Protein AF-A0A377X9N1-F1 (afdb_monomer)

Nearest PDB structures (foldseek):
  1sbx-assembly1_A  TM=6.102E-01  e=9.948E-02  Homo sapiens
  3k44-assembly4_D  TM=3.297E-01  e=1.537E+00  Drosophila melanogaster
  3ujg-assembly1_A  TM=3.671E-01  e=1.639E+00  Arabidopsis thaliana
  4h05-assembly1_A  TM=3.372E-01  e=1.354E+00  Streptomyces rimosus
  2i40-assembly1_A  TM=3.043E-01  e=9.142E+00  Homo sapiens

Mean predicted aligned error: 11.11 Å

Radius of gyration: 17.82 Å; Cα contacts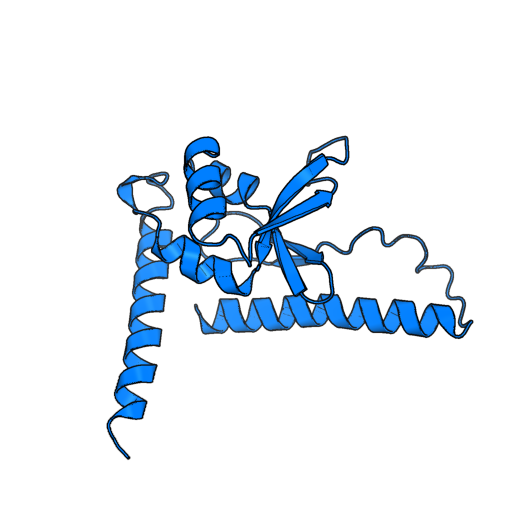 (8 Å, |Δi|>4): 160; chains: 1; bounding box: 36×42×55 Å

Secondary structure (DSSP, 8-state):
-HHHHHHHHHHHHHHHHHHHHHHHHHHTT---TTSTT-SS-PEEE--TTSSSPEEEEEETTEEEEEHHHHHHHTT--HHHHHHHHHHHSTTTEEEEEEPPTT-SS-EEEEEEEHHHHHHHHTTS-GGGS-HHHHHHHHHHHHHHHHHHHHHHHTTS--

pLDDT: mean 72.88, std 17.11, range [36.38, 94.0]

Solvent-accessible surface area (backbone atoms only — not comparable to full-atom values): 9281 Å² total; per-residue (Å²): 101,64,68,50,54,51,48,49,50,50,47,47,44,46,60,48,49,57,51,52,54,54,54,55,48,48,71,74,66,59,85,61,88,83,65,86,78,66,82,74,73,64,48,73,43,85,44,94,64,51,101,52,74,40,59,30,40,67,56,99,91,38,49,25,26,59,44,57,67,54,38,46,73,40,61,32,65,50,71,66,48,50,54,50,42,58,68,78,36,50,93,48,49,46,76,44,77,43,60,55,94,93,52,95,56,70,41,83,38,57,23,35,32,50,89,47,49,63,66,52,55,65,71,57,58,51,88,58,37,41,76,93,45,24,67,42,49,48,53,51,43,51,49,52,50,52,59,52,49,55,62,52,60,68,69,73,73,128

Structure (mmCIF, N/CA/C/O backbone):
data_AF-A0A377X9N1-F1
#
_entry.id   AF-A0A377X9N1-F1
#
loop_
_atom_site.group_PDB
_atom_site.id
_atom_site.type_symbol
_atom_site.label_atom_id
_atom_site.label_alt_id
_atom_site.label_comp_id
_atom_site.label_asym_id
_atom_site.label_entity_id
_atom_site.label_seq_id
_atom_site.pdbx_PDB_ins_code
_atom_site.Cartn_x
_atom_site.Cartn_y
_atom_site.Cartn_z
_atom_site.occupancy
_atom_site.B_iso_or_equiv
_atom_site.auth_seq_id
_atom_site.auth_comp_id
_atom_site.auth_asym_id
_atom_site.auth_atom_id
_atom_site.pdbx_PDB_model_num
ATOM 1 N N . MET A 1 1 ? -10.380 -12.881 3.432 1.00 52.62 1 MET A N 1
ATOM 2 C CA . MET A 1 1 ? -9.635 -12.087 2.420 1.00 52.62 1 MET A CA 1
ATOM 3 C C . MET A 1 1 ? -8.107 -12.203 2.502 1.00 52.62 1 MET A C 1
ATOM 5 O O . MET A 1 1 ? -7.458 -12.063 1.474 1.00 52.62 1 MET A O 1
ATOM 9 N N . MET A 1 2 ? -7.491 -12.534 3.647 1.00 56.03 2 MET A N 1
ATOM 10 C CA . MET A 1 2 ? -6.052 -12.881 3.703 1.00 56.03 2 MET A CA 1
ATOM 11 C C . MET A 1 2 ? -5.679 -14.087 2.836 1.00 56.03 2 MET A C 1
ATOM 13 O O . MET A 1 2 ? -4.636 -14.085 2.187 1.00 56.03 2 MET A O 1
ATOM 17 N N . ALA A 1 3 ? -6.554 -15.094 2.762 1.00 59.53 3 ALA A N 1
ATOM 18 C CA . ALA A 1 3 ? -6.429 -16.185 1.798 1.00 59.53 3 ALA A CA 1
ATOM 19 C C . ALA A 1 3 ? -6.471 -15.668 0.350 1.00 59.53 3 ALA A C 1
ATOM 21 O O . ALA A 1 3 ? -5.708 -16.145 -0.485 1.00 59.53 3 ALA A O 1
ATOM 22 N N . THR A 1 4 ? -7.294 -14.651 0.072 1.00 62.66 4 THR A N 1
ATOM 23 C CA . THR A 1 4 ? -7.358 -13.957 -1.220 1.00 62.66 4 THR A CA 1
ATOM 24 C C . THR A 1 4 ? -6.062 -13.207 -1.500 1.00 62.66 4 THR A C 1
ATOM 26 O O . THR A 1 4 ? -5.440 -13.499 -2.502 1.00 62.66 4 THR A O 1
ATOM 29 N N . LEU A 1 5 ? -5.561 -12.366 -0.590 1.00 64.44 5 LEU A N 1
ATOM 30 C CA . LEU A 1 5 ? -4.267 -11.687 -0.749 1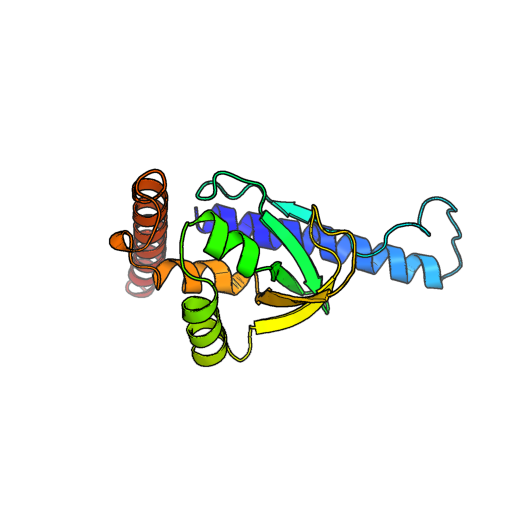.00 64.44 5 LEU A CA 1
ATOM 31 C C . LEU A 1 5 ? -3.095 -12.668 -0.859 1.00 64.44 5 LEU A C 1
ATOM 33 O O . LEU A 1 5 ? -2.151 -12.428 -1.603 1.00 64.44 5 LEU A O 1
ATOM 37 N N . ARG A 1 6 ? -3.125 -13.788 -0.130 1.00 65.81 6 ARG A N 1
ATOM 38 C CA . ARG A 1 6 ? -2.122 -14.855 -0.242 1.00 65.81 6 ARG A CA 1
ATOM 39 C C . ARG A 1 6 ? -2.217 -15.540 -1.601 1.00 65.81 6 ARG A C 1
ATOM 41 O O . ARG A 1 6 ? -1.185 -15.777 -2.223 1.00 65.81 6 ARG A O 1
ATOM 48 N N . ARG A 1 7 ? -3.428 -15.841 -2.070 1.00 67.31 7 ARG A N 1
ATOM 49 C CA . ARG A 1 7 ? -3.690 -16.393 -3.402 1.00 67.31 7 ARG A CA 1
ATOM 50 C C . ARG A 1 7 ? -3.235 -15.425 -4.487 1.00 67.31 7 ARG A C 1
ATOM 52 O O . ARG A 1 7 ? -2.490 -15.840 -5.357 1.00 67.31 7 ARG A O 1
ATOM 59 N N . GLU A 1 8 ? -3.590 -14.157 -4.387 1.00 66.56 8 GLU A N 1
ATOM 60 C CA . GLU A 1 8 ? -3.183 -13.073 -5.275 1.00 66.56 8 GLU A CA 1
ATOM 61 C C . GLU A 1 8 ? -1.668 -12.877 -5.264 1.00 66.56 8 GLU A C 1
ATOM 63 O O . GLU A 1 8 ? -1.058 -12.750 -6.313 1.00 66.56 8 GLU A O 1
ATOM 68 N N . ASN A 1 9 ? -1.015 -12.933 -4.102 1.00 65.44 9 ASN A N 1
ATOM 69 C CA . ASN A 1 9 ? 0.443 -12.891 -4.007 1.00 65.44 9 ASN A CA 1
ATOM 70 C C . ASN A 1 9 ? 1.070 -14.134 -4.657 1.00 65.44 9 ASN A C 1
ATOM 72 O O . ASN A 1 9 ? 2.055 -14.030 -5.383 1.00 65.44 9 ASN A O 1
ATOM 76 N N . ASN A 1 10 ? 0.465 -15.309 -4.481 1.00 68.06 10 ASN A N 1
ATOM 77 C CA . ASN A 1 10 ? 0.880 -16.525 -5.174 1.00 68.06 10 ASN A CA 1
ATOM 78 C C . ASN A 1 10 ? 0.639 -16.443 -6.688 1.00 68.06 10 ASN A C 1
ATOM 80 O O . ASN A 1 10 ? 1.460 -16.949 -7.444 1.00 68.06 10 ASN A O 1
ATOM 84 N N . GLU A 1 11 ? -0.437 -15.812 -7.150 1.00 69.88 11 GLU A N 1
ATOM 85 C CA . GLU A 1 11 ? -0.743 -15.572 -8.566 1.00 69.88 11 GLU A CA 1
ATOM 86 C C . GLU A 1 11 ? 0.201 -14.523 -9.170 1.00 69.88 11 GLU A C 1
ATOM 88 O O . GLU A 1 11 ? 0.753 -14.756 -10.243 1.00 69.88 11 GLU A O 1
ATOM 93 N N . ALA A 1 12 ? 0.509 -13.447 -8.443 1.00 67.56 12 ALA A N 1
ATOM 94 C CA . ALA A 1 12 ? 1.509 -12.441 -8.796 1.00 67.56 12 ALA A CA 1
ATOM 95 C C . ALA A 1 12 ? 2.900 -13.067 -8.936 1.00 67.56 12 ALA A C 1
ATOM 97 O O . ALA A 1 12 ? 3.615 -12.814 -9.905 1.00 67.56 12 ALA A O 1
ATOM 98 N N . ARG A 1 13 ? 3.273 -13.935 -7.986 1.00 66.00 13 ARG A N 1
ATOM 99 C CA . ARG A 1 13 ? 4.504 -14.738 -8.043 1.00 66.00 13 ARG A CA 1
ATOM 100 C C . ARG A 1 13 ? 4.458 -15.743 -9.191 1.00 66.00 13 ARG A C 1
ATOM 102 O O . ARG A 1 13 ? 5.459 -15.890 -9.878 1.00 66.00 13 ARG A O 1
ATOM 109 N N . LYS A 1 14 ? 3.293 -16.362 -9.417 1.00 65.19 14 LYS A N 1
ATOM 110 C CA . LYS A 1 14 ? 2.856 -17.105 -10.616 1.00 65.19 14 LYS A CA 1
ATOM 111 C C . LYS A 1 14 ? 3.355 -16.430 -11.896 1.00 65.19 14 LYS A C 1
ATOM 113 O O . LYS A 1 14 ? 4.304 -16.874 -12.537 1.00 65.19 14 LYS A O 1
ATOM 118 N N . CYS A 1 15 ? 2.723 -15.297 -12.180 1.00 60.50 15 CYS A N 1
ATOM 119 C CA . CYS A 1 15 ? 2.957 -14.429 -13.329 1.00 60.50 15 CYS A CA 1
ATOM 120 C C . CYS A 1 15 ? 4.424 -13.966 -13.428 1.00 60.50 15 CYS A C 1
ATOM 122 O O . CYS A 1 15 ? 5.030 -14.000 -14.500 1.00 60.50 15 CYS A O 1
ATOM 124 N N . SER A 1 16 ? 5.033 -13.612 -12.292 1.00 57.09 16 SER A N 1
ATOM 125 C CA . SER A 1 16 ? 6.452 -13.253 -12.181 1.00 57.09 16 SER A CA 1
ATOM 126 C C . SER A 1 16 ? 7.395 -14.392 -12.589 1.00 57.09 16 SER A C 1
ATOM 128 O O . SER A 1 16 ? 8.370 -14.168 -13.308 1.00 57.09 16 SER A O 1
ATOM 130 N N . ASN A 1 17 ? 7.134 -15.613 -12.123 1.00 58.38 17 ASN A N 1
ATOM 131 C CA . ASN A 1 17 ? 8.023 -16.754 -12.322 1.00 58.38 17 ASN A CA 1
ATOM 132 C C . ASN A 1 17 ? 7.900 -17.337 -13.729 1.00 58.38 17 ASN A C 1
ATOM 134 O O . ASN A 1 17 ? 8.916 -17.716 -14.308 1.00 58.38 17 ASN A O 1
ATOM 138 N N . THR A 1 18 ? 6.696 -17.347 -14.309 1.00 55.56 18 THR A N 1
ATOM 139 C CA . THR A 1 18 ? 6.506 -17.721 -15.719 1.00 55.56 18 THR A CA 1
ATOM 140 C C . THR A 1 18 ? 7.291 -16.799 -16.650 1.00 55.56 18 THR A C 1
ATOM 142 O O . THR A 1 18 ? 7.894 -17.273 -17.604 1.00 55.56 18 THR A O 1
ATOM 145 N N . TYR A 1 19 ? 7.386 -15.504 -16.329 1.00 54.00 19 TYR A N 1
ATOM 146 C CA . TYR A 1 19 ? 8.226 -14.568 -17.079 1.00 54.00 19 TYR A CA 1
ATOM 147 C C . TYR A 1 19 ? 9.724 -14.899 -16.967 1.00 54.00 19 TYR A C 1
ATOM 149 O O . TYR A 1 19 ? 10.424 -14.903 -17.977 1.00 54.00 19 TYR A O 1
ATOM 157 N N . ARG A 1 20 ? 10.225 -15.226 -15.765 1.00 50.97 20 ARG A N 1
ATOM 158 C CA . ARG A 1 20 ? 11.637 -15.604 -15.573 1.00 50.97 20 ARG A CA 1
ATOM 159 C C . ARG A 1 20 ? 12.018 -16.832 -16.408 1.00 50.97 20 ARG A C 1
ATOM 161 O O . ARG A 1 20 ? 13.045 -16.796 -17.079 1.00 50.97 20 ARG A O 1
ATOM 168 N N . ALA A 1 21 ? 11.159 -17.852 -16.419 1.00 52.84 21 ALA A N 1
ATOM 169 C CA . ALA A 1 21 ? 11.349 -19.051 -17.232 1.00 52.84 21 ALA A CA 1
ATOM 170 C C . ALA A 1 21 ? 11.378 -18.725 -18.737 1.00 52.84 21 ALA A C 1
ATOM 172 O O . ALA A 1 21 ? 12.247 -19.207 -19.456 1.00 52.84 21 ALA A O 1
ATOM 173 N N . SER A 1 22 ? 10.498 -17.838 -19.218 1.00 50.31 22 SER A N 1
ATOM 174 C CA . SER A 1 22 ? 10.518 -17.390 -20.619 1.00 50.31 22 SER A CA 1
ATOM 175 C C . SER A 1 22 ? 11.792 -16.617 -20.994 1.00 50.31 22 SER A C 1
ATOM 177 O O . SER A 1 22 ? 12.252 -16.714 -22.128 1.00 50.31 22 SER A O 1
ATOM 179 N N . ILE A 1 23 ? 12.395 -15.858 -20.072 1.00 52.88 23 ILE A N 1
ATOM 180 C CA . ILE A 1 23 ? 13.673 -15.158 -20.311 1.00 52.88 23 ILE A CA 1
ATOM 181 C C . ILE A 1 23 ? 14.865 -16.128 -20.319 1.00 52.88 23 ILE A C 1
ATOM 183 O O . ILE A 1 23 ? 15.779 -15.959 -21.126 1.00 52.88 23 ILE A O 1
ATOM 187 N N . GLU A 1 24 ? 14.860 -17.146 -19.458 1.00 55.97 24 GLU A N 1
ATOM 188 C CA . GLU A 1 24 ? 15.881 -18.204 -19.448 1.00 55.97 24 GLU A CA 1
ATOM 189 C C . GLU A 1 24 ? 15.809 -19.053 -20.731 1.00 55.97 24 GLU A C 1
ATOM 191 O O . GLU A 1 24 ? 16.828 -19.221 -21.397 1.00 55.97 24 GLU A O 1
ATOM 196 N N . ASN A 1 25 ? 14.607 -19.425 -21.184 1.00 50.88 25 ASN A N 1
ATOM 197 C CA . ASN A 1 25 ? 14.398 -20.128 -22.458 1.00 50.88 25 ASN A CA 1
ATOM 198 C C . ASN A 1 25 ? 14.835 -19.302 -23.691 1.00 50.88 25 ASN A C 1
ATOM 200 O O . ASN A 1 25 ? 15.318 -19.860 -24.674 1.00 50.88 25 ASN A O 1
ATOM 204 N N . ASN A 1 26 ? 14.722 -17.967 -23.642 1.00 47.78 26 ASN A N 1
ATOM 205 C CA . ASN A 1 26 ? 15.245 -17.081 -24.694 1.00 47.78 26 ASN A CA 1
ATOM 206 C C . ASN A 1 26 ? 16.788 -17.054 -24.742 1.00 47.78 26 ASN A C 1
ATOM 208 O O . ASN A 1 26 ? 17.363 -16.842 -25.809 1.00 47.78 26 ASN A O 1
ATOM 212 N N . ARG A 1 27 ? 17.479 -17.265 -23.610 1.00 52.41 27 ARG A N 1
ATOM 213 C CA . ARG A 1 27 ? 18.954 -17.354 -23.562 1.00 52.41 27 ARG A CA 1
ATOM 214 C C . ARG A 1 27 ? 19.493 -18.651 -24.164 1.00 52.41 27 ARG A C 1
ATOM 216 O O . ARG A 1 27 ? 20.631 -18.658 -24.621 1.00 52.41 27 ARG A O 1
ATOM 223 N N . GLU A 1 28 ? 18.682 -19.703 -24.208 1.00 56.88 28 GLU A N 1
ATOM 224 C CA . GLU A 1 28 ? 19.018 -20.989 -24.833 1.00 56.88 28 GLU A CA 1
ATOM 225 C C . GLU A 1 28 ? 18.783 -21.007 -26.359 1.00 56.88 28 GLU A C 1
ATOM 227 O O . GLU A 1 28 ? 18.939 -22.039 -27.004 1.00 56.88 28 GLU A O 1
ATOM 232 N N . GLY A 1 29 ? 18.475 -19.854 -26.970 1.00 50.19 29 GLY A N 1
ATOM 233 C CA . GLY A 1 29 ? 18.467 -19.688 -28.428 1.00 50.19 29 GLY A CA 1
ATOM 234 C C . GLY A 1 29 ? 17.177 -20.111 -29.135 1.00 50.19 29 GLY A C 1
ATOM 235 O O . GLY A 1 29 ? 17.171 -20.213 -30.360 1.00 50.19 29 GLY A O 1
ATOM 236 N N . ASN A 1 30 ? 16.077 -20.321 -28.409 1.00 53.44 30 ASN A N 1
ATOM 237 C CA . ASN A 1 30 ? 14.784 -20.643 -29.011 1.00 53.44 30 ASN A CA 1
ATOM 238 C C . ASN A 1 3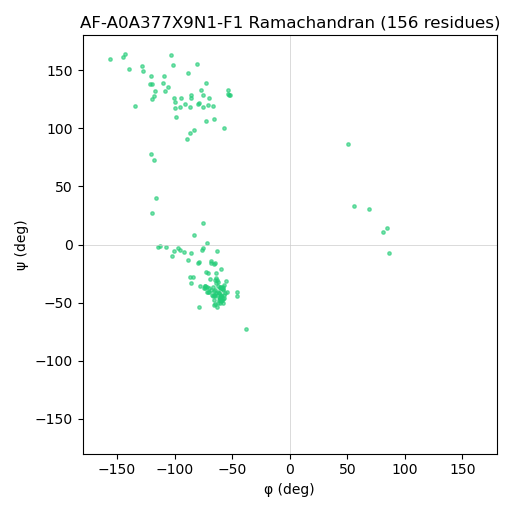0 ? 14.005 -19.348 -29.322 1.00 53.44 30 ASN A C 1
ATOM 240 O O . ASN A 1 30 ? 13.322 -18.793 -28.462 1.00 53.44 30 ASN A O 1
ATOM 244 N N . ILE A 1 31 ? 14.187 -18.806 -30.529 1.00 48.41 31 ILE A N 1
ATOM 245 C CA . ILE A 1 31 ? 13.727 -17.458 -30.901 1.00 48.41 31 ILE A CA 1
ATOM 246 C C . ILE A 1 31 ? 12.272 -17.504 -31.385 1.00 48.41 31 ILE A C 1
ATOM 248 O O . ILE A 1 31 ? 12.015 -17.745 -32.563 1.00 48.41 31 ILE A O 1
ATOM 252 N N . ASP A 1 32 ? 11.318 -17.230 -30.494 1.00 48.78 32 ASP A N 1
ATOM 253 C CA . ASP A 1 32 ? 9.936 -16.938 -30.890 1.00 48.78 32 ASP A CA 1
ATOM 254 C C . ASP A 1 32 ? 9.720 -15.415 -30.904 1.00 48.78 32 ASP A C 1
ATOM 256 O O . ASP A 1 32 ? 9.741 -14.737 -29.868 1.00 48.78 32 ASP A O 1
ATOM 260 N N . MET A 1 33 ? 9.573 -14.865 -32.111 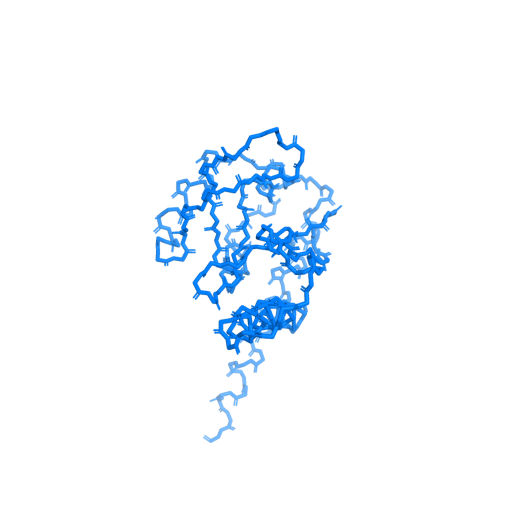1.00 40.38 33 MET A N 1
ATOM 261 C CA . MET A 1 33 ? 9.628 -13.432 -32.442 1.00 40.38 33 MET A CA 1
ATOM 262 C C . MET A 1 33 ? 8.512 -12.588 -31.784 1.00 40.38 33 MET A C 1
ATOM 264 O O . MET A 1 33 ? 8.555 -11.360 -31.836 1.00 40.38 33 MET A O 1
ATOM 268 N N . ALA A 1 34 ? 7.556 -13.219 -31.095 1.00 47.50 34 ALA A N 1
ATOM 269 C CA . ALA A 1 34 ? 6.498 -12.557 -30.330 1.00 47.50 34 ALA A CA 1
ATOM 270 C C . ALA A 1 34 ? 6.936 -12.024 -28.943 1.00 47.50 34 ALA A C 1
ATOM 272 O O . ALA A 1 34 ? 6.228 -11.203 -28.360 1.00 47.50 34 ALA A O 1
ATOM 273 N N . ASN A 1 35 ? 8.088 -12.444 -28.398 1.00 44.62 35 ASN A N 1
ATOM 274 C CA . ASN A 1 35 ? 8.451 -12.181 -26.990 1.00 44.62 35 ASN A CA 1
ATOM 275 C C . ASN A 1 35 ? 9.379 -10.973 -26.738 1.00 44.62 35 ASN A C 1
ATOM 277 O O . ASN A 1 35 ? 9.644 -10.634 -25.584 1.00 44.62 35 ASN A O 1
ATOM 281 N N . LEU A 1 36 ? 9.853 -10.279 -27.777 1.00 38.88 36 LEU A N 1
ATOM 282 C CA . LEU A 1 36 ? 10.768 -9.130 -27.633 1.00 38.88 36 LEU A CA 1
ATOM 283 C C . LEU A 1 36 ? 10.088 -7.830 -27.152 1.00 38.88 36 LEU A C 1
ATOM 285 O O . LEU A 1 36 ? 10.769 -6.836 -26.903 1.00 38.88 36 LEU A O 1
ATOM 289 N N . ALA A 1 37 ? 8.764 -7.831 -26.974 1.00 38.25 37 ALA A N 1
ATOM 290 C CA . ALA A 1 37 ? 7.979 -6.653 -26.603 1.00 38.25 37 ALA A CA 1
ATOM 291 C C . ALA A 1 37 ? 7.292 -6.764 -25.228 1.00 38.25 37 ALA A C 1
ATOM 293 O O . ALA A 1 37 ? 6.161 -6.316 -25.071 1.00 38.25 37 ALA A O 1
ATOM 294 N N . ILE A 1 38 ? 7.954 -7.322 -24.207 1.00 42.72 38 ILE A N 1
ATOM 295 C CA . ILE A 1 38 ? 7.411 -7.322 -22.835 1.00 42.72 38 ILE A CA 1
ATOM 296 C C . ILE A 1 38 ? 8.347 -6.551 -21.900 1.00 42.72 38 ILE A C 1
ATOM 298 O O . ILE A 1 38 ? 9.074 -7.091 -21.071 1.00 42.72 38 ILE A O 1
ATOM 302 N N . ASN A 1 39 ? 8.336 -5.228 -22.057 1.00 42.50 39 ASN A N 1
ATOM 303 C CA . ASN A 1 39 ? 8.865 -4.307 -21.058 1.00 42.50 39 ASN A CA 1
ATOM 304 C C . ASN A 1 39 ? 7.993 -4.410 -19.795 1.00 42.50 39 ASN A C 1
ATOM 306 O O . ASN A 1 39 ? 6.878 -3.910 -19.812 1.00 42.50 39 ASN A O 1
ATOM 310 N N . GLN A 1 40 ? 8.513 -5.020 -18.719 1.00 45.88 40 GLN A N 1
ATOM 311 C CA . GLN A 1 40 ? 7.891 -5.065 -17.382 1.00 45.88 40 GLN A CA 1
ATOM 312 C C . GLN A 1 40 ? 6.419 -5.519 -17.406 1.00 45.88 40 GLN A C 1
ATOM 314 O O . GLN A 1 40 ? 5.509 -4.697 -17.404 1.00 45.88 40 GLN A O 1
ATOM 319 N N . SER A 1 41 ? 6.181 -6.834 -17.372 1.00 49.16 41 SER A N 1
ATOM 320 C CA . SER A 1 41 ? 4.835 -7.387 -17.177 1.00 49.16 41 SER A CA 1
ATOM 321 C C . SER A 1 41 ? 4.237 -6.860 -15.874 1.00 49.16 41 SER A C 1
ATOM 323 O O . SER A 1 41 ? 4.574 -7.326 -14.783 1.00 49.16 41 SER A O 1
ATOM 325 N N . ALA A 1 42 ? 3.371 -5.862 -15.989 1.00 51.38 42 ALA A N 1
ATOM 326 C CA . ALA A 1 42 ? 2.508 -5.451 -14.911 1.00 51.38 42 ALA A CA 1
ATOM 327 C C . ALA A 1 42 ? 1.345 -6.431 -14.829 1.00 51.38 42 ALA A C 1
ATOM 329 O O . ALA A 1 42 ? 0.625 -6.629 -15.806 1.00 51.38 42 ALA A O 1
ATOM 330 N N . CYS A 1 43 ? 1.183 -7.069 -13.678 1.00 48.75 43 CYS A N 1
ATOM 331 C CA . CYS A 1 43 ? 0.002 -7.869 -13.404 1.00 48.75 43 CYS A CA 1
ATOM 332 C C . CYS A 1 43 ? -0.988 -6.981 -12.662 1.00 48.75 43 CYS A C 1
ATOM 334 O O . CYS A 1 43 ? -0.642 -6.368 -11.650 1.00 48.75 43 CYS A O 1
ATOM 336 N N . THR A 1 44 ? -2.207 -6.896 -13.174 1.00 52.22 44 THR A N 1
ATOM 337 C CA . THR A 1 44 ? -3.290 -6.214 -12.487 1.00 52.22 44 THR A CA 1
ATOM 338 C C . THR A 1 44 ? -4.040 -7.214 -11.626 1.00 52.22 44 THR A C 1
ATOM 340 O O . THR A 1 44 ? -4.549 -8.211 -12.133 1.00 52.22 44 THR A O 1
ATOM 343 N N . ILE A 1 45 ? -4.093 -6.968 -10.321 1.00 52.78 45 ILE A N 1
ATOM 344 C CA . ILE A 1 45 ? -4.813 -7.825 -9.380 1.00 52.78 45 ILE A CA 1
ATOM 345 C C . ILE A 1 45 ? -6.060 -7.084 -8.917 1.00 52.78 45 ILE A C 1
ATOM 347 O O . ILE A 1 45 ? -5.997 -5.911 -8.546 1.00 52.78 45 ILE A O 1
ATOM 351 N N . ASN A 1 46 ? -7.204 -7.762 -8.951 1.00 48.91 46 ASN A N 1
ATOM 352 C CA . ASN A 1 46 ? -8.454 -7.192 -8.475 1.00 48.91 46 ASN A CA 1
ATOM 353 C C . ASN A 1 46 ? -8.553 -7.358 -6.960 1.00 48.91 46 ASN A C 1
ATOM 355 O O . ASN A 1 46 ? -8.933 -8.420 -6.481 1.00 48.91 46 ASN A O 1
ATOM 359 N N . VAL A 1 47 ? -8.214 -6.309 -6.216 1.00 54.31 47 VAL A N 1
ATOM 360 C CA . VAL A 1 47 ? -8.200 -6.379 -4.759 1.00 54.31 47 VAL A CA 1
ATOM 361 C C . VAL A 1 47 ? -9.533 -5.865 -4.193 1.00 54.31 47 VAL A C 1
ATOM 363 O O . VAL A 1 47 ? -9.850 -4.684 -4.355 1.00 54.31 47 VAL A O 1
ATOM 366 N N . PRO A 1 48 ? -10.322 -6.693 -3.476 1.00 48.88 48 PRO A N 1
ATOM 367 C CA . PRO A 1 48 ? -11.734 -6.407 -3.208 1.00 48.88 48 PRO A CA 1
ATOM 368 C C . PRO A 1 48 ? -12.019 -5.272 -2.211 1.00 48.88 48 PRO A C 1
ATOM 370 O O . PRO A 1 48 ? -13.186 -4.964 -1.963 1.00 48.88 48 PRO A O 1
ATOM 373 N N . PHE A 1 49 ? -11.006 -4.594 -1.667 1.00 54.09 49 PHE A N 1
ATOM 374 C CA . PHE A 1 49 ? -11.163 -3.389 -0.833 1.00 54.09 49 PHE A CA 1
ATOM 375 C C . PHE A 1 49 ? -10.847 -2.078 -1.573 1.00 54.09 49 PHE A C 1
ATOM 377 O O . PHE A 1 49 ? -11.163 -1.001 -1.069 1.00 54.09 49 PHE A O 1
ATOM 384 N N . TYR A 1 50 ? -10.287 -2.150 -2.784 1.00 58.25 50 TYR A N 1
ATOM 385 C CA . TYR A 1 50 ? -9.988 -0.994 -3.626 1.00 58.25 50 TYR A CA 1
ATOM 386 C C . TYR A 1 50 ? -11.009 -0.941 -4.775 1.00 58.25 50 TYR A C 1
ATOM 388 O O . TYR A 1 50 ? -11.399 -1.964 -5.328 1.00 58.25 50 TYR A O 1
ATOM 396 N N . GLY A 1 51 ? -11.556 0.234 -5.090 1.00 47.19 51 GLY A N 1
ATOM 397 C CA . GLY A 1 51 ? -12.505 0.420 -6.206 1.00 47.19 51 GLY A CA 1
ATOM 398 C C . GLY A 1 51 ? -11.837 0.402 -7.583 1.00 47.19 51 GLY A C 1
ATOM 399 O O . GLY A 1 51 ? -12.399 0.925 -8.538 1.00 47.19 51 GLY A O 1
ATOM 400 N N . SER A 1 52 ? -10.623 -0.134 -7.662 1.00 53.50 52 SER A N 1
ATOM 401 C CA . SER A 1 52 ? -9.774 -0.086 -8.838 1.00 53.50 52 SER A CA 1
ATOM 402 C C . SER A 1 52 ? -8.779 -1.240 -8.807 1.00 53.50 52 SER A C 1
ATOM 404 O O . SER A 1 52 ? -8.488 -1.842 -7.778 1.00 53.50 52 SER A O 1
ATOM 406 N N . GLU A 1 53 ? -8.278 -1.531 -9.986 1.00 63.41 53 GLU A N 1
ATOM 407 C CA . GLU A 1 53 ? -7.189 -2.437 -10.291 1.00 63.41 53 GLU A CA 1
ATOM 408 C C . GLU A 1 53 ? -5.902 -2.127 -9.490 1.00 63.41 53 GLU A C 1
ATOM 410 O O . GLU A 1 53 ? -5.440 -0.982 -9.457 1.00 63.41 53 GLU A O 1
ATOM 415 N N . LEU A 1 54 ? -5.307 -3.135 -8.834 1.00 71.56 54 LEU A N 1
ATOM 416 C CA . LEU A 1 54 ? -3.995 -3.016 -8.187 1.00 71.56 54 LEU A CA 1
ATOM 417 C C . LEU A 1 54 ? -2.897 -3.316 -9.207 1.00 71.56 54 LEU A C 1
ATOM 419 O O . LEU A 1 54 ? -2.801 -4.430 -9.715 1.00 71.56 54 LEU A O 1
ATOM 423 N N . TYR A 1 55 ? -2.036 -2.338 -9.464 1.00 76.81 55 TYR A N 1
ATOM 424 C CA . TYR A 1 55 ? -0.884 -2.509 -10.343 1.00 76.81 55 TYR A CA 1
ATOM 425 C C . TYR A 1 55 ? 0.258 -3.220 -9.610 1.00 76.81 55 TYR A C 1
ATOM 427 O O . TYR A 1 55 ? 0.760 -2.711 -8.611 1.00 76.81 55 TYR A O 1
ATOM 435 N N . VAL A 1 56 ? 0.707 -4.371 -10.103 1.00 80.62 56 VAL A N 1
ATOM 436 C CA . VAL A 1 56 ? 1.819 -5.119 -9.505 1.00 80.62 56 VAL A CA 1
ATOM 437 C C . VAL A 1 56 ? 2.965 -5.231 -10.494 1.00 80.62 56 VAL A C 1
ATOM 439 O O . VAL A 1 56 ? 2.790 -5.688 -11.621 1.00 80.62 56 VAL A O 1
ATOM 442 N N . VAL A 1 57 ? 4.159 -4.852 -10.048 1.00 80.12 57 VAL A N 1
ATOM 443 C CA . VAL A 1 57 ? 5.410 -5.030 -10.783 1.00 80.12 57 VAL A CA 1
ATOM 444 C C . VAL A 1 57 ? 6.266 -6.095 -10.123 1.00 80.12 57 VAL A C 1
ATOM 446 O O . VAL A 1 57 ? 6.327 -6.204 -8.900 1.00 80.12 57 VAL A O 1
ATOM 449 N N . ASN A 1 58 ? 6.980 -6.862 -10.933 1.00 80.00 58 ASN A N 1
ATOM 450 C CA . ASN A 1 58 ? 8.021 -7.743 -10.434 1.00 80.00 58 ASN A CA 1
ATOM 451 C C . ASN A 1 58 ? 9.349 -6.988 -10.302 1.00 80.00 58 ASN A C 1
ATOM 453 O O . ASN A 1 58 ? 9.817 -6.370 -11.262 1.00 80.00 58 ASN A O 1
ATOM 457 N N . HIS A 1 59 ? 9.981 -7.078 -9.135 1.00 79.12 59 HIS A N 1
ATOM 458 C CA . HIS A 1 59 ? 11.333 -6.588 -8.910 1.00 79.12 59 HIS A CA 1
ATOM 459 C C . HIS A 1 59 ? 12.138 -7.647 -8.155 1.00 79.12 59 HIS A C 1
ATOM 461 O O . HIS A 1 59 ? 11.788 -8.036 -7.046 1.00 79.12 59 HIS A O 1
ATOM 467 N N . ASN A 1 60 ? 13.218 -8.131 -8.775 1.00 80.44 60 ASN A N 1
ATOM 468 C CA . ASN A 1 60 ? 14.102 -9.168 -8.228 1.00 80.44 60 ASN A CA 1
ATOM 469 C C . ASN A 1 60 ? 13.397 -10.483 -7.832 1.00 80.44 60 ASN A C 1
ATOM 471 O O . ASN A 1 60 ? 13.821 -11.158 -6.898 1.00 80.44 60 ASN A O 1
ATOM 475 N N . GLY A 1 61 ? 12.343 -10.878 -8.556 1.00 76.62 61 GLY A N 1
ATOM 476 C CA . GLY A 1 61 ? 11.592 -12.110 -8.278 1.00 76.62 61 GLY A CA 1
ATOM 477 C C . GLY A 1 61 ? 10.570 -11.971 -7.148 1.00 76.62 61 GLY A C 1
ATOM 478 O O . GLY A 1 61 ? 10.016 -12.971 -6.690 1.00 76.62 61 GLY A O 1
ATOM 479 N N . GLU A 1 62 ? 10.314 -10.745 -6.696 1.00 80.94 62 GLU A N 1
ATOM 480 C CA . GLU A 1 62 ? 9.316 -10.432 -5.687 1.00 80.94 62 GLU A CA 1
ATOM 481 C C . GLU A 1 62 ? 8.283 -9.430 -6.244 1.00 80.94 62 GLU A C 1
ATOM 483 O O . GLU A 1 62 ? 8.655 -8.482 -6.940 1.00 80.94 62 GLU A O 1
ATOM 488 N N . PRO A 1 63 ? 6.978 -9.619 -5.967 1.00 83.31 63 PRO A N 1
ATOM 489 C CA . PRO A 1 63 ? 5.942 -8.681 -6.383 1.00 83.31 63 PRO A CA 1
ATOM 490 C C . PRO A 1 63 ? 5.911 -7.427 -5.500 1.00 83.31 63 PRO A C 1
ATOM 492 O O . PRO A 1 63 ? 5.852 -7.503 -4.268 1.00 83.31 63 PRO A O 1
ATOM 495 N N . TYR A 1 64 ? 5.852 -6.267 -6.145 1.00 87.31 64 TYR A N 1
ATOM 496 C CA . TYR A 1 64 ? 5.745 -4.949 -5.531 1.00 87.31 64 TYR A CA 1
ATOM 497 C C . TYR A 1 64 ? 4.575 -4.167 -6.119 1.00 87.31 64 TYR A C 1
ATOM 499 O O . TYR A 1 64 ? 4.255 -4.301 -7.295 1.00 87.31 64 TYR A O 1
ATOM 507 N N . THR A 1 65 ? 3.967 -3.304 -5.313 1.00 88.31 65 THR A N 1
ATOM 508 C CA . THR A 1 65 ? 2.875 -2.422 -5.742 1.00 88.31 65 THR A CA 1
ATOM 509 C C . THR A 1 65 ? 3.266 -0.955 -5.550 1.00 88.31 65 THR A C 1
ATOM 511 O O . THR A 1 65 ? 3.860 -0.626 -4.516 1.00 88.31 65 THR A O 1
ATOM 514 N N . PRO A 1 66 ? 2.964 -0.048 -6.499 1.00 90.25 66 PRO A N 1
ATOM 515 C CA . PRO A 1 66 ? 3.219 1.373 -6.337 1.00 90.25 66 PRO A CA 1
ATOM 516 C C . PRO A 1 66 ? 2.262 1.941 -5.287 1.00 90.25 66 PRO A C 1
ATOM 518 O O . PRO A 1 66 ? 1.045 1.785 -5.376 1.00 90.25 66 PRO A O 1
ATOM 521 N N . MET A 1 67 ? 2.809 2.610 -4.275 1.00 91.50 67 MET A N 1
ATOM 522 C CA . MET A 1 67 ? 2.013 3.032 -3.117 1.00 91.50 67 MET A CA 1
ATOM 523 C C . MET A 1 67 ? 1.271 4.345 -3.338 1.00 91.50 67 MET A C 1
ATOM 525 O O . MET A 1 67 ? 0.218 4.555 -2.743 1.00 91.50 67 MET A O 1
ATOM 529 N N . LYS A 1 68 ? 1.797 5.232 -4.190 1.00 90.50 68 LYS A N 1
ATOM 530 C CA . LYS A 1 68 ? 1.202 6.555 -4.408 1.00 90.50 68 LYS A CA 1
ATOM 531 C C . LYS A 1 68 ? -0.235 6.479 -4.954 1.00 90.50 68 LYS A C 1
ATOM 533 O O . LYS A 1 68 ? -1.103 7.063 -4.309 1.00 90.50 68 LYS A O 1
ATOM 538 N N . PRO A 1 69 ? -0.527 5.715 -6.028 1.00 85.81 69 PRO A N 1
ATOM 539 C CA . PRO A 1 69 ? -1.897 5.579 -6.527 1.00 85.81 69 PRO A CA 1
ATOM 540 C C . PRO A 1 69 ? -2.867 5.013 -5.485 1.00 85.81 69 PRO A C 1
ATOM 542 O O . PRO A 1 69 ? -3.998 5.470 -5.401 1.00 85.81 69 PRO A O 1
ATOM 545 N N . ILE A 1 70 ? -2.418 4.066 -4.652 1.00 87.62 70 ILE A N 1
ATOM 546 C CA . ILE A 1 70 ? -3.242 3.463 -3.592 1.00 87.62 70 ILE A CA 1
ATOM 547 C C . ILE A 1 70 ? -3.602 4.513 -2.540 1.00 87.62 70 ILE A C 1
ATOM 549 O O . ILE A 1 70 ? -4.770 4.698 -2.212 1.00 87.62 70 ILE A O 1
ATOM 553 N N . VAL A 1 71 ? -2.598 5.227 -2.027 1.00 90.38 71 VAL A N 1
ATOM 554 C CA . VAL A 1 71 ? -2.776 6.253 -0.992 1.00 90.38 71 VAL A CA 1
ATOM 555 C C . VAL A 1 71 ? -3.699 7.372 -1.482 1.00 90.38 71 VAL A C 1
ATOM 557 O O . VAL A 1 71 ? -4.636 7.750 -0.778 1.00 90.38 71 VAL A O 1
ATOM 560 N N . GLU A 1 72 ? -3.467 7.870 -2.696 1.00 88.62 72 GLU A N 1
ATOM 561 C CA . GLU A 1 72 ? -4.281 8.933 -3.295 1.00 88.62 72 GLU A CA 1
ATOM 562 C C . GLU A 1 72 ? -5.697 8.443 -3.630 1.00 88.62 72 GLU A C 1
ATOM 564 O O . GLU A 1 72 ? -6.667 9.145 -3.348 1.00 88.62 72 GLU A O 1
ATOM 569 N N . GLY A 1 73 ? -5.850 7.212 -4.128 1.00 84.19 73 GLY A N 1
ATOM 570 C CA . GLY A 1 73 ? -7.156 6.600 -4.385 1.00 84.19 73 GLY A CA 1
ATOM 571 C C . GLY A 1 73 ? -7.992 6.412 -3.115 1.00 84.19 73 GLY A C 1
ATOM 572 O O . GLY A 1 73 ? -9.219 6.548 -3.148 1.00 84.19 73 GLY A O 1
ATOM 573 N N . MET A 1 74 ? -7.333 6.197 -1.970 1.00 86.56 74 MET A N 1
ATOM 574 C CA . MET A 1 74 ? -7.971 6.170 -0.649 1.00 86.56 74 MET A CA 1
ATOM 575 C C . MET A 1 74 ? -8.325 7.567 -0.099 1.00 86.56 74 MET A C 1
ATOM 577 O O . MET A 1 74 ? -8.960 7.678 0.954 1.00 86.56 74 MET A O 1
ATOM 581 N N . GLY A 1 75 ? -7.937 8.630 -0.813 1.00 88.81 75 GLY A N 1
ATOM 582 C CA . GLY A 1 75 ? -8.097 10.038 -0.439 1.00 88.81 75 GLY A CA 1
ATOM 583 C C . GLY A 1 75 ? -7.224 10.467 0.732 1.00 88.81 75 GLY A C 1
ATOM 584 O O . GLY A 1 75 ? -7.609 11.334 1.514 1.00 88.81 75 GLY A O 1
ATOM 585 N N . MET A 1 76 ? -6.058 9.843 0.873 1.00 91.44 76 MET A N 1
ATOM 586 C CA . MET A 1 76 ? -5.081 10.168 1.901 1.00 91.44 76 MET A CA 1
ATOM 587 C C . MET A 1 76 ? -3.944 11.024 1.332 1.00 91.44 76 MET A C 1
ATOM 589 O O . MET A 1 76 ? -3.604 10.935 0.155 1.00 91.44 76 MET A O 1
ATOM 593 N N . ASP A 1 77 ? -3.297 11.815 2.191 1.00 93.44 77 ASP A N 1
ATOM 594 C CA . ASP A 1 77 ? -2.113 12.585 1.797 1.00 93.44 77 ASP A CA 1
ATOM 595 C C . ASP A 1 77 ? -0.891 11.677 1.563 1.00 93.44 77 ASP A C 1
ATOM 597 O O . ASP A 1 77 ? -0.402 10.998 2.479 1.00 93.44 77 ASP A O 1
ATOM 601 N N . TRP A 1 78 ? -0.360 11.716 0.336 1.00 93.31 78 TRP A N 1
ATOM 602 C CA . TRP A 1 78 ? 0.820 10.952 -0.065 1.00 93.31 78 TRP A CA 1
ATOM 603 C C . TRP A 1 78 ? 2.057 11.300 0.761 1.00 93.31 78 TRP A C 1
ATOM 605 O O . TRP A 1 78 ? 2.767 10.390 1.190 1.00 93.31 78 TRP A O 1
ATOM 615 N N . LYS A 1 79 ? 2.325 12.585 1.027 1.00 94.00 79 LYS A N 1
ATOM 616 C CA . LYS A 1 79 ? 3.558 13.007 1.719 1.00 94.00 79 LYS A CA 1
ATOM 617 C C . LYS A 1 79 ? 3.647 12.396 3.118 1.00 94.00 79 LYS A C 1
ATOM 619 O O . LYS A 1 79 ? 4.680 11.838 3.493 1.00 94.00 79 LYS A O 1
ATOM 624 N N . SER A 1 80 ? 2.544 12.431 3.858 1.00 93.19 80 SER A N 1
ATOM 625 C CA . SER A 1 80 ? 2.433 11.850 5.196 1.00 93.19 80 SER A CA 1
ATOM 626 C C . SER A 1 80 ? 2.608 10.331 5.187 1.00 93.19 80 SER A C 1
ATOM 628 O O . SER A 1 80 ? 3.278 9.775 6.061 1.00 93.19 80 SER A O 1
ATOM 630 N N . GLN A 1 81 ? 2.023 9.637 4.206 1.00 93.62 81 GLN A N 1
ATOM 631 C CA . GLN A 1 81 ? 2.155 8.180 4.098 1.00 93.62 81 GLN A CA 1
ATOM 632 C C . GLN A 1 81 ? 3.537 7.749 3.623 1.00 93.62 81 GLN A C 1
ATOM 634 O O . GLN A 1 81 ? 4.067 6.757 4.118 1.00 93.62 81 GLN A O 1
ATOM 639 N N . PHE A 1 82 ? 4.161 8.516 2.735 1.00 93.12 82 PHE A N 1
ATOM 640 C CA . PHE A 1 82 ? 5.518 8.268 2.271 1.00 93.12 82 PHE A CA 1
ATOM 641 C C . PHE A 1 82 ? 6.523 8.234 3.432 1.00 93.12 82 PHE A C 1
ATOM 643 O O . PHE A 1 82 ? 7.313 7.292 3.536 1.00 93.12 82 PHE A O 1
ATOM 650 N N . ILE A 1 83 ? 6.442 9.202 4.353 1.00 93.94 83 ILE A N 1
ATOM 651 C CA . ILE A 1 83 ? 7.287 9.241 5.557 1.00 93.94 83 ILE A CA 1
ATOM 652 C C . ILE A 1 83 ? 7.068 7.981 6.408 1.00 93.94 83 ILE A C 1
ATOM 654 O O . ILE A 1 83 ? 8.031 7.307 6.779 1.00 93.94 83 ILE A O 1
ATOM 658 N N . LYS A 1 84 ? 5.806 7.607 6.658 1.00 92.25 84 LYS A N 1
ATOM 659 C CA . LYS A 1 84 ? 5.456 6.407 7.439 1.00 92.25 84 LYS A CA 1
ATOM 660 C C . LYS A 1 84 ? 5.954 5.119 6.788 1.00 92.25 84 LYS A C 1
ATOM 662 O O . LYS A 1 84 ? 6.457 4.243 7.488 1.00 92.25 84 LYS A O 1
ATOM 667 N N . LEU A 1 85 ? 5.846 5.010 5.464 1.00 93.25 85 LEU A N 1
ATOM 668 C CA . LEU A 1 85 ? 6.334 3.868 4.693 1.00 93.25 85 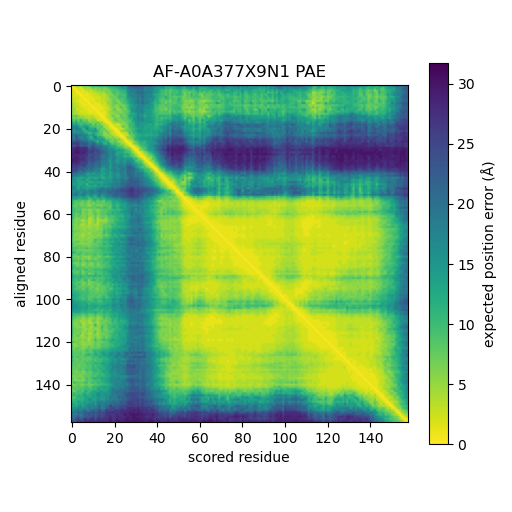LEU A CA 1
ATOM 669 C C . LEU A 1 85 ? 7.851 3.724 4.820 1.00 93.25 85 LEU A C 1
ATOM 671 O O . LEU A 1 85 ? 8.332 2.652 5.187 1.00 93.25 85 LEU A O 1
ATOM 675 N N 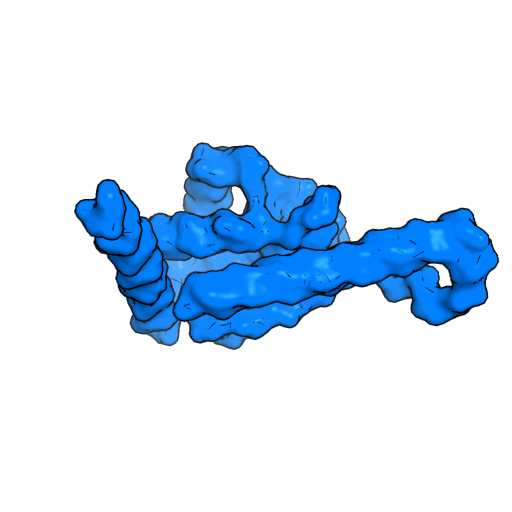. LYS A 1 86 ? 8.608 4.805 4.595 1.00 90.94 86 LYS A N 1
ATOM 676 C CA . LYS A 1 86 ? 10.076 4.795 4.723 1.00 90.94 86 LYS A CA 1
ATOM 677 C C . LYS A 1 86 ? 10.542 4.515 6.158 1.00 90.94 86 LYS A C 1
ATOM 679 O O . LYS A 1 86 ? 11.608 3.932 6.328 1.00 90.94 86 LYS A O 1
ATOM 684 N N . GLN A 1 87 ? 9.760 4.887 7.174 1.00 91.88 87 GLN A N 1
ATOM 685 C CA . GLN A 1 87 ? 10.072 4.614 8.582 1.00 91.88 87 GLN A CA 1
ATOM 686 C C . GLN A 1 87 ? 9.742 3.173 9.000 1.00 91.88 87 GLN A C 1
ATOM 688 O O . GLN A 1 87 ? 10.608 2.475 9.518 1.00 91.88 87 GLN A O 1
ATOM 693 N N . ARG A 1 88 ? 8.504 2.711 8.777 1.00 90.38 88 ARG A N 1
ATOM 694 C CA . ARG A 1 88 ? 8.013 1.414 9.286 1.00 90.38 88 ARG A CA 1
ATOM 695 C C . ARG A 1 88 ? 8.323 0.225 8.387 1.00 90.38 88 ARG A C 1
ATOM 697 O O . ARG A 1 88 ? 8.452 -0.891 8.877 1.00 90.38 88 ARG A O 1
ATOM 704 N N . PHE A 1 89 ? 8.454 0.454 7.085 1.00 90.94 89 PHE A N 1
ATOM 705 C CA . PHE A 1 89 ? 8.634 -0.597 6.083 1.00 90.94 89 PHE A CA 1
ATOM 706 C C . PHE A 1 89 ? 9.949 -0.436 5.315 1.00 90.94 89 PHE A C 1
ATOM 708 O O . PHE A 1 89 ? 10.053 -0.892 4.181 1.00 90.94 89 PHE A O 1
ATOM 715 N N . LYS A 1 90 ? 10.969 0.186 5.927 1.00 87.06 90 LYS A N 1
ATOM 716 C CA . LYS A 1 90 ? 12.248 0.550 5.288 1.00 87.06 90 LYS A CA 1
ATOM 717 C C . LYS A 1 90 ? 12.868 -0.563 4.431 1.00 87.06 90 LYS A C 1
ATOM 719 O O . LYS A 1 90 ? 13.372 -0.279 3.355 1.00 87.06 90 LYS A O 1
ATOM 724 N N . THR A 1 91 ? 12.826 -1.814 4.892 1.00 87.44 91 THR A N 1
ATOM 725 C CA . THR A 1 91 ? 13.414 -2.979 4.197 1.00 87.44 91 THR A CA 1
ATOM 726 C C . THR A 1 91 ? 12.551 -3.531 3.062 1.00 87.44 91 THR A C 1
ATOM 728 O O . THR A 1 91 ? 13.026 -4.315 2.251 1.00 87.44 91 THR A O 1
ATOM 731 N N . CYS A 1 92 ? 11.274 -3.153 3.015 1.00 87.69 92 CYS A N 1
ATOM 732 C CA . CYS A 1 92 ? 10.278 -3.653 2.067 1.00 8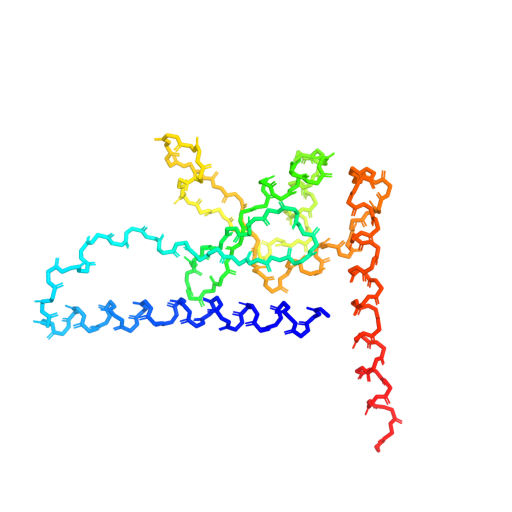7.69 92 CYS A CA 1
ATOM 733 C C . CYS A 1 92 ? 9.811 -2.573 1.079 1.00 87.69 92 CYS A C 1
ATOM 735 O O . CYS A 1 92 ? 8.969 -2.856 0.227 1.00 87.69 92 CYS A O 1
ATOM 737 N N . VAL A 1 93 ? 10.326 -1.348 1.214 1.00 90.62 93 VAL A N 1
ATOM 738 C CA . VAL A 1 93 ? 10.068 -0.220 0.321 1.00 90.62 93 VAL A CA 1
ATOM 739 C C . VAL A 1 93 ? 11.242 -0.064 -0.633 1.00 90.62 93 VAL A C 1
ATOM 741 O O . VAL A 1 93 ? 12.383 0.081 -0.199 1.00 90.62 93 VAL A O 1
ATOM 744 N N . VAL A 1 94 ? 10.949 -0.041 -1.927 1.00 90.69 94 VAL A N 1
ATOM 745 C CA . VAL A 1 94 ? 11.941 0.111 -2.995 1.00 90.69 94 VAL A CA 1
ATOM 746 C C . VAL A 1 94 ? 11.535 1.229 -3.945 1.00 90.69 94 VAL A C 1
ATOM 748 O O . VAL A 1 94 ? 10.357 1.560 -4.082 1.00 90.69 94 VAL A O 1
ATOM 751 N N . GLU A 1 95 ? 12.531 1.820 -4.590 1.00 91.56 95 GLU A N 1
ATOM 752 C CA . GLU A 1 95 ? 12.345 2.771 -5.680 1.00 91.56 95 GLU A CA 1
ATOM 753 C C . GLU A 1 95 ? 12.557 2.039 -6.995 1.00 91.56 95 GLU A C 1
ATOM 755 O O . GLU A 1 95 ? 13.634 1.501 -7.244 1.00 91.56 95 GLU A O 1
ATOM 760 N N . ILE A 1 96 ? 11.514 1.980 -7.818 1.00 85.81 96 ILE A N 1
ATOM 761 C CA . ILE A 1 96 ? 11.562 1.313 -9.116 1.00 85.81 96 ILE A CA 1
ATOM 762 C C . ILE A 1 96 ? 11.258 2.352 -10.186 1.00 85.81 96 ILE A C 1
ATOM 764 O O . ILE A 1 96 ? 10.216 3.010 -10.152 1.00 85.81 96 ILE A O 1
ATOM 768 N N . THR A 1 97 ? 12.160 2.480 -11.157 1.00 86.69 97 THR A N 1
ATOM 769 C CA . THR A 1 97 ? 11.925 3.299 -12.346 1.00 86.69 97 THR A CA 1
ATOM 770 C C . THR A 1 97 ? 10.927 2.593 -13.257 1.00 86.69 97 THR A C 1
ATOM 772 O O . THR A 1 97 ? 11.266 1.605 -13.912 1.00 86.69 97 THR A O 1
ATOM 775 N N . MET A 1 98 ? 9.697 3.100 -13.299 1.00 80.94 98 MET A N 1
ATOM 776 C CA . MET A 1 98 ? 8.603 2.558 -14.109 1.00 80.94 98 MET A CA 1
ATOM 777 C C . MET A 1 98 ? 7.725 3.678 -14.672 1.00 80.94 98 MET A C 1
ATOM 779 O O . MET A 1 98 ? 7.783 4.819 -14.212 1.00 80.94 98 MET A O 1
ATOM 783 N N . GLN A 1 99 ? 6.909 3.348 -15.668 1.00 82.19 99 GLN A N 1
ATOM 784 C CA . GLN A 1 99 ? 5.824 4.201 -16.151 1.00 82.19 99 GLN A CA 1
ATOM 785 C C . GLN A 1 99 ? 4.524 3.685 -15.536 1.00 82.19 99 GLN A C 1
ATOM 787 O O . GLN A 1 99 ? 4.217 2.503 -15.680 1.00 82.19 99 GLN A O 1
ATOM 792 N N . LEU A 1 100 ? 3.798 4.537 -14.811 1.00 80.19 100 LEU A N 1
ATOM 793 C CA . LEU A 1 100 ? 2.486 4.163 -14.286 1.00 80.19 100 LEU A CA 1
ATOM 794 C C . LEU A 1 100 ? 1.419 4.303 -15.382 1.00 80.19 100 LEU A C 1
ATOM 796 O O . LEU A 1 100 ? 1.591 5.112 -16.299 1.00 80.19 100 LEU A O 1
ATOM 800 N N . PRO A 1 101 ? 0.300 3.566 -15.287 1.00 72.31 101 PRO A N 1
ATOM 801 C CA . PRO A 1 101 ? -0.853 3.802 -16.149 1.00 72.31 101 PRO A CA 1
ATOM 802 C C . PRO A 1 101 ? -1.273 5.279 -16.109 1.00 72.31 101 PRO A C 1
ATOM 804 O O . PRO A 1 101 ? -1.428 5.853 -15.033 1.00 72.31 101 PRO A O 1
ATOM 807 N N . GLY A 1 102 ? -1.425 5.899 -17.280 1.00 74.94 102 GLY A N 1
ATOM 808 C CA . GLY A 1 102 ? -1.766 7.322 -17.411 1.00 74.94 102 GLY A CA 1
ATOM 809 C C . GLY A 1 102 ? -0.578 8.293 -17.388 1.00 74.94 102 GLY A C 1
ATOM 810 O O . GLY A 1 102 ? -0.765 9.472 -17.677 1.00 74.94 102 GLY A O 1
ATOM 811 N N . ASP A 1 103 ? 0.645 7.829 -17.115 1.00 77.38 103 ASP A N 1
ATOM 812 C CA . ASP A 1 103 ? 1.849 8.651 -17.252 1.00 77.38 103 ASP A CA 1
ATOM 813 C C . ASP A 1 103 ? 2.438 8.572 -18.668 1.00 77.38 103 ASP A C 1
ATOM 815 O O . ASP A 1 103 ? 2.434 7.519 -19.302 1.00 77.38 103 ASP A O 1
ATOM 819 N N . SER A 1 104 ? 3.043 9.664 -19.145 1.00 81.56 104 SER A N 1
ATOM 820 C CA . SER A 1 104 ? 3.776 9.714 -20.424 1.00 81.56 104 SER A CA 1
ATOM 821 C C . SER A 1 104 ? 5.257 9.331 -20.314 1.00 81.56 104 SER A C 1
ATOM 823 O O . SER A 1 104 ? 5.912 9.110 -21.329 1.00 81.56 104 SER A O 1
ATOM 825 N N . GLN A 1 105 ? 5.799 9.262 -19.094 1.00 83.88 105 GLN A N 1
ATOM 826 C CA . GLN A 1 105 ? 7.228 9.062 -18.851 1.00 83.88 105 GLN A CA 1
ATOM 827 C C . GLN A 1 105 ? 7.495 8.103 -17.694 1.00 83.88 105 GLN A C 1
ATOM 829 O O . GLN A 1 105 ? 6.739 8.043 -16.720 1.00 83.88 105 GLN A O 1
ATOM 834 N N . ARG A 1 106 ? 8.638 7.414 -17.766 1.00 85.81 106 ARG A N 1
ATOM 835 C CA . ARG A 1 106 ? 9.167 6.624 -16.653 1.00 85.81 106 ARG A CA 1
ATOM 836 C C . ARG A 1 106 ? 9.703 7.546 -15.560 1.00 85.81 106 ARG A C 1
ATOM 838 O O . ARG A 1 106 ? 10.359 8.544 -15.846 1.00 85.81 106 ARG A O 1
ATOM 845 N N . ARG A 1 107 ? 9.441 7.203 -14.304 1.00 86.62 107 ARG A N 1
ATOM 846 C CA . ARG A 1 107 ? 9.905 7.944 -13.123 1.00 86.62 107 ARG A CA 1
ATOM 847 C C . ARG A 1 107 ? 10.230 6.980 -11.987 1.00 86.62 107 ARG A C 1
ATOM 849 O O . ARG A 1 107 ? 9.767 5.842 -12.003 1.00 86.62 107 ARG A O 1
ATOM 856 N N . SER A 1 108 ? 11.009 7.434 -11.005 1.00 90.25 108 SER A N 1
ATOM 857 C CA . SER A 1 108 ? 11.199 6.679 -9.761 1.00 90.25 108 SER A CA 1
ATOM 858 C C . SER A 1 108 ? 9.874 6.630 -8.999 1.00 90.25 108 SER A C 1
ATOM 860 O O . SER A 1 108 ? 9.309 7.674 -8.657 1.00 90.25 108 SER A O 1
ATOM 862 N N . VAL A 1 109 ? 9.355 5.423 -8.775 1.00 90.94 109 VAL A N 1
ATOM 863 C CA . VAL A 1 109 ? 8.105 5.181 -8.051 1.00 90.94 109 VAL A CA 1
ATOM 864 C C . VAL A 1 109 ? 8.389 4.378 -6.792 1.00 90.94 109 VAL A C 1
ATOM 866 O O . VAL A 1 109 ? 9.060 3.345 -6.816 1.00 90.94 109 VAL A O 1
ATOM 869 N N . ILE A 1 110 ? 7.822 4.847 -5.682 1.00 93.81 110 ILE A N 1
ATOM 870 C CA . ILE A 1 110 ? 7.883 4.164 -4.395 1.00 93.81 110 ILE A CA 1
ATOM 871 C C . ILE A 1 110 ? 6.931 2.984 -4.394 1.00 93.81 110 ILE A C 1
ATOM 873 O O . ILE A 1 110 ? 5.711 3.153 -4.493 1.00 93.81 110 ILE A O 1
ATOM 877 N N . CYS A 1 111 ? 7.506 1.802 -4.223 1.00 92.19 111 CYS A N 1
ATOM 878 C CA . CYS A 1 111 ? 6.774 0.555 -4.214 1.00 92.19 111 CYS A CA 1
ATOM 879 C C . CYS A 1 111 ? 6.965 -0.181 -2.892 1.00 92.19 111 CYS A C 1
ATOM 881 O O . CYS A 1 111 ? 8.043 -0.144 -2.297 1.00 92.19 111 CYS A O 1
ATOM 883 N N . LEU A 1 112 ? 5.914 -0.859 -2.441 1.00 92.69 112 LEU A N 1
ATOM 884 C CA . LEU A 1 112 ? 5.928 -1.723 -1.266 1.00 92.69 112 LEU A CA 1
ATOM 885 C C . LEU A 1 112 ? 5.802 -3.173 -1.718 1.00 92.69 112 LEU A C 1
ATOM 887 O O . LEU A 1 112 ? 5.008 -3.481 -2.608 1.00 92.69 112 LEU A O 1
ATOM 891 N N . ALA A 1 113 ? 6.568 -4.059 -1.091 1.00 90.00 113 ALA A N 1
ATOM 892 C CA . ALA A 1 113 ? 6.413 -5.493 -1.277 1.00 90.00 113 ALA A CA 1
ATOM 893 C C . ALA A 1 113 ? 4.955 -5.906 -1.028 1.00 90.00 113 ALA A C 1
ATOM 895 O O . ALA A 1 113 ? 4.407 -5.605 0.037 1.00 90.00 113 ALA A O 1
ATOM 896 N N . LEU A 1 114 ? 4.336 -6.639 -1.957 1.00 85.94 114 LEU A N 1
ATOM 897 C CA . LEU A 1 114 ? 2.911 -6.990 -1.879 1.00 85.94 114 LEU A CA 1
ATOM 898 C C . LEU A 1 114 ? 2.574 -7.736 -0.576 1.00 85.94 114 LEU A C 1
ATOM 900 O O . LEU A 1 114 ? 1.550 -7.480 0.050 1.00 85.94 114 LEU A O 1
ATOM 904 N N . ARG A 1 115 ? 3.498 -8.572 -0.081 1.00 84.88 115 ARG A N 1
ATOM 905 C CA . ARG A 1 115 ? 3.373 -9.270 1.216 1.00 84.88 115 ARG A CA 1
ATOM 906 C C . ARG A 1 115 ? 3.229 -8.339 2.431 1.00 84.88 115 ARG A C 1
ATOM 908 O O . ARG A 1 115 ? 2.795 -8.787 3.484 1.00 84.88 115 ARG A O 1
ATOM 915 N N . LYS A 1 116 ? 3.648 -7.074 2.326 1.00 89.25 116 LYS A N 1
ATOM 916 C CA . LYS A 1 116 ? 3.543 -6.062 3.390 1.00 89.25 116 LYS A CA 1
ATOM 917 C C . LYS A 1 116 ? 2.374 -5.101 3.188 1.00 89.25 116 LYS A C 1
ATOM 919 O O . LYS A 1 116 ? 2.113 -4.313 4.093 1.00 89.25 116 LYS A O 1
ATOM 924 N N . LEU A 1 117 ? 1.653 -5.186 2.068 1.00 86.94 117 LEU A N 1
ATOM 925 C CA . LEU A 1 117 ? 0.482 -4.346 1.806 1.00 86.94 117 LEU A CA 1
ATOM 926 C C . LEU A 1 117 ? -0.571 -4.504 2.908 1.00 86.94 117 LEU A C 1
ATOM 928 O O . LEU A 1 117 ? -1.071 -3.513 3.428 1.00 86.94 117 LEU A O 1
ATOM 932 N N . ALA A 1 118 ? -0.814 -5.746 3.329 1.00 82.94 118 ALA A N 1
ATOM 933 C CA . ALA A 1 118 ? -1.733 -6.057 4.413 1.00 82.94 118 ALA A CA 1
ATOM 934 C C . ALA A 1 118 ? -1.352 -5.402 5.745 1.00 82.94 118 ALA A C 1
ATOM 936 O O . ALA A 1 118 ? -2.166 -4.745 6.387 1.00 82.94 118 ALA A O 1
ATOM 937 N N . ALA A 1 119 ? -0.080 -5.533 6.125 1.00 87.19 119 ALA A N 1
ATOM 938 C CA . ALA A 1 119 ? 0.440 -4.919 7.337 1.00 87.19 119 ALA A CA 1
ATOM 939 C C . ALA A 1 119 ? 0.347 -3.387 7.280 1.00 87.19 119 ALA A C 1
ATOM 941 O O . ALA A 1 119 ? 0.083 -2.759 8.297 1.00 87.19 119 ALA A O 1
ATOM 942 N N . TRP A 1 120 ? 0.545 -2.774 6.108 1.00 90.00 120 TRP A 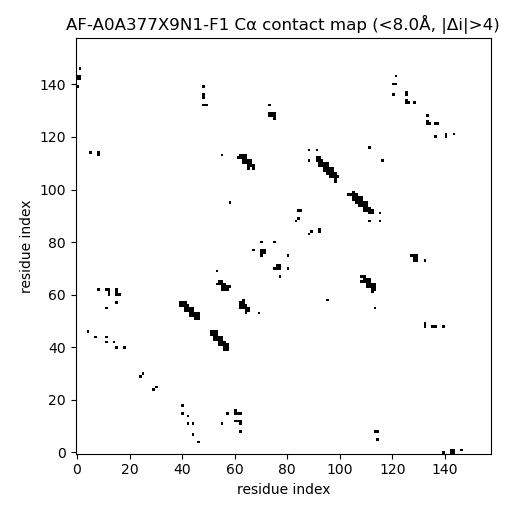N 1
ATOM 943 C CA . TRP A 1 120 ? 0.355 -1.335 5.936 1.00 9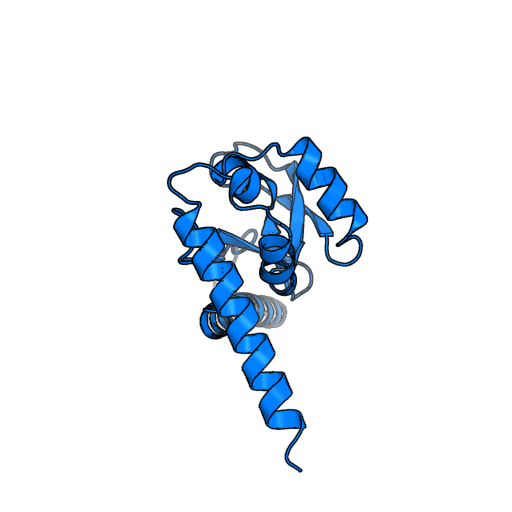0.00 120 TRP A CA 1
ATOM 944 C C . TRP A 1 120 ? -1.117 -0.924 6.086 1.00 90.00 120 TRP A C 1
ATOM 946 O O . TRP A 1 120 ? -1.387 0.032 6.815 1.00 90.00 120 TRP A O 1
ATOM 956 N N . LEU A 1 121 ? -2.057 -1.660 5.484 1.00 87.00 121 LEU A N 1
ATOM 957 C CA . LEU A 1 121 ? -3.498 -1.398 5.601 1.00 87.00 121 LEU A CA 1
ATOM 958 C C . LEU A 1 121 ? -3.980 -1.416 7.054 1.00 87.00 121 LEU A C 1
ATOM 960 O O . LEU A 1 121 ? -4.734 -0.529 7.448 1.00 87.00 121 LEU A O 1
ATOM 964 N N . ASN A 1 122 ? -3.471 -2.331 7.880 1.00 86.69 122 ASN A N 1
ATOM 965 C CA . ASN A 1 122 ? -3.812 -2.382 9.308 1.00 86.69 122 ASN A CA 1
ATOM 966 C C . ASN A 1 122 ? -3.310 -1.164 10.103 1.00 86.69 122 ASN A C 1
ATOM 968 O O . ASN A 1 122 ? -3.794 -0.895 11.195 1.00 86.69 122 ASN A O 1
ATOM 972 N N . THR A 1 123 ? -2.372 -0.375 9.568 1.00 89.62 123 THR A N 1
ATOM 973 C CA . THR A 1 123 ? -1.941 0.883 10.211 1.00 89.62 123 THR A CA 1
ATOM 974 C C . THR A 1 123 ? -2.815 2.088 9.858 1.00 89.62 123 THR A C 1
ATOM 976 O O . THR A 1 123 ? -2.605 3.183 10.396 1.00 89.62 123 THR A O 1
ATOM 979 N N . ILE A 1 124 ? -3.757 1.933 8.925 1.00 89.88 124 ILE A N 1
ATOM 980 C CA . ILE A 1 124 ? -4.595 3.025 8.441 1.00 89.88 124 ILE A CA 1
ATOM 981 C C . ILE A 1 124 ? -5.805 3.198 9.354 1.00 89.88 124 ILE A C 1
ATOM 983 O O . ILE A 1 124 ? -6.577 2.278 9.566 1.00 89.88 124 ILE A O 1
ATOM 987 N N . SER A 1 125 ? -6.017 4.411 9.863 1.00 90.12 125 SER A N 1
ATOM 988 C CA . SER A 1 125 ? -7.258 4.726 10.574 1.00 90.12 125 SER A CA 1
ATOM 989 C C . SER A 1 125 ? -8.403 4.909 9.566 1.00 90.12 125 SER A C 1
ATOM 991 O O . SER A 1 125 ? -8.257 5.750 8.670 1.00 90.12 125 SER A O 1
ATOM 993 N N . PRO A 1 126 ? -9.556 4.230 9.727 1.00 88.56 126 PRO A N 1
ATOM 994 C CA . PRO A 1 126 ? -10.717 4.397 8.846 1.00 88.56 126 PRO A CA 1
ATOM 995 C C . PRO A 1 126 ? -11.191 5.855 8.739 1.00 88.56 126 PRO A C 1
ATOM 997 O O . PRO A 1 126 ? -11.600 6.325 7.683 1.00 88.56 126 PRO A O 1
ATOM 1000 N N . ASN A 1 127 ? -11.030 6.650 9.796 1.00 91.94 127 ASN A N 1
ATOM 1001 C CA . ASN A 1 127 ? -11.404 8.069 9.779 1.00 91.94 127 ASN A CA 1
ATOM 1002 C C . ASN A 1 127 ? -10.525 8.934 8.861 1.00 91.94 127 ASN A C 1
ATOM 1004 O O . ASN A 1 127 ? -10.871 10.079 8.574 1.00 91.94 127 ASN A O 1
ATOM 1008 N N . LYS A 1 128 ? -9.378 8.414 8.412 1.00 89.50 128 LYS A N 1
ATOM 1009 C CA . LYS A 1 128 ? -8.440 9.111 7.522 1.00 89.50 128 LYS A CA 1
ATOM 1010 C C . LYS A 1 128 ? -8.642 8.773 6.048 1.00 89.50 128 LYS A C 1
ATOM 1012 O O . LYS A 1 128 ? -7.961 9.376 5.227 1.00 89.50 128 LYS A O 1
ATOM 1017 N N . VAL A 1 129 ? -9.546 7.849 5.725 1.00 90.12 129 VAL A N 1
ATOM 1018 C CA . VAL A 1 129 ? -9.883 7.492 4.343 1.00 90.12 129 VAL A CA 1
ATOM 1019 C C . VAL A 1 129 ? -11.215 8.122 3.927 1.00 90.12 129 VAL A C 1
ATOM 1021 O O . VAL A 1 129 ? -12.011 8.568 4.770 1.00 90.12 129 VAL A O 1
ATOM 1024 N N . ARG A 1 130 ? -11.457 8.158 2.614 1.00 87.50 130 ARG A N 1
ATOM 1025 C CA . ARG A 1 130 ? -12.728 8.598 2.021 1.00 87.50 130 ARG A CA 1
ATOM 1026 C C . ARG A 1 130 ? -13.925 7.835 2.618 1.00 87.50 130 ARG A C 1
ATOM 1028 O O . ARG A 1 130 ? -13.833 6.610 2.716 1.00 87.50 130 ARG A O 1
ATOM 1035 N N . PRO A 1 131 ? -15.023 8.512 3.011 1.00 88.62 131 PRO A N 1
ATOM 1036 C CA . PRO A 1 131 ? -16.208 7.883 3.607 1.00 88.62 131 PRO A CA 1
ATOM 1037 C C . PRO A 1 131 ? -16.694 6.620 2.883 1.00 88.62 131 PRO A C 1
ATOM 1039 O O . PRO A 1 131 ? -16.933 5.598 3.517 1.00 88.62 131 PRO A O 1
ATOM 1042 N N . GLU A 1 132 ? -16.741 6.666 1.557 1.00 85.94 132 GLU A N 1
ATOM 1043 C CA . GLU A 1 132 ? -17.212 5.606 0.661 1.00 85.94 132 GLU A CA 1
ATOM 1044 C C . GLU A 1 132 ? -16.369 4.321 0.677 1.00 85.94 132 GLU A C 1
ATOM 1046 O O . GLU A 1 132 ? -16.833 3.283 0.208 1.00 85.94 132 GLU A O 1
ATOM 1051 N N . ILE A 1 133 ? -15.146 4.354 1.214 1.00 82.81 133 ILE A N 1
ATOM 1052 C CA . ILE A 1 133 ? -14.294 3.162 1.345 1.00 82.81 133 ILE A CA 1
ATOM 1053 C C . ILE A 1 133 ? -14.033 2.759 2.800 1.00 82.81 133 ILE A C 1
ATOM 1055 O O . ILE A 1 133 ? -13.377 1.744 3.024 1.00 82.81 133 ILE A O 1
ATOM 1059 N N . ARG A 1 134 ? -14.539 3.509 3.790 1.00 88.44 134 ARG A N 1
ATOM 1060 C CA . ARG A 1 134 ? -14.287 3.243 5.221 1.00 88.44 134 ARG A CA 1
ATOM 1061 C C . ARG A 1 134 ? -14.724 1.849 5.631 1.00 88.44 134 ARG A C 1
ATOM 1063 O O . ARG A 1 134 ? -13.912 1.107 6.164 1.00 88.44 134 ARG A O 1
ATOM 1070 N N . GLU A 1 135 ? -15.956 1.482 5.296 1.00 85.19 135 GLU A N 1
ATOM 1071 C CA . GLU A 1 135 ? -16.524 0.162 5.597 1.00 85.19 135 GLU A CA 1
ATOM 1072 C C . GLU A 1 135 ? -15.697 -0.978 4.990 1.00 85.19 135 GLU A C 1
ATOM 1074 O O . GLU A 1 135 ? -15.510 -2.022 5.607 1.00 85.19 135 GLU A O 1
ATOM 1079 N N . ARG A 1 136 ? -15.133 -0.770 3.792 1.00 82.25 136 ARG A N 1
ATOM 1080 C CA . ARG A 1 136 ? -14.267 -1.764 3.139 1.00 82.25 136 ARG A CA 1
ATOM 1081 C C . ARG A 1 136 ? -12.927 -1.902 3.858 1.00 82.25 136 ARG A C 1
ATOM 1083 O O . ARG A 1 136 ? -12.412 -3.010 3.947 1.00 82.25 136 ARG A O 1
ATOM 1090 N N . VAL A 1 137 ? -12.370 -0.799 4.364 1.00 83.75 137 VAL A N 1
ATOM 1091 C CA . VAL A 1 137 ? -11.130 -0.803 5.157 1.00 83.75 137 VAL A CA 1
ATOM 1092 C C . VAL A 1 137 ? -11.352 -1.434 6.532 1.00 83.75 137 VAL A C 1
ATOM 1094 O O . VAL A 1 137 ? -10.508 -2.208 6.961 1.00 83.75 137 VAL A O 1
ATOM 1097 N N . ILE A 1 138 ? -12.474 -1.148 7.198 1.00 86.38 138 ILE A N 1
ATOM 1098 C CA . ILE A 1 138 ? -12.816 -1.736 8.504 1.00 86.38 138 ILE A CA 1
ATOM 1099 C C . ILE A 1 138 ? -12.975 -3.245 8.368 1.00 86.38 138 ILE A C 1
ATOM 1101 O O . ILE A 1 138 ? -12.238 -3.985 9.007 1.00 86.38 138 ILE A O 1
ATOM 1105 N N . ARG A 1 139 ? -13.828 -3.695 7.440 1.00 82.44 139 ARG A N 1
ATOM 1106 C CA . ARG A 1 139 ? -14.017 -5.124 7.169 1.00 82.44 139 ARG A CA 1
ATOM 1107 C C . ARG A 1 139 ? -12.699 -5.820 6.844 1.00 82.44 139 ARG A C 1
ATOM 1109 O O . ARG A 1 139 ? -12.448 -6.925 7.299 1.00 82.44 139 ARG A O 1
ATOM 1116 N N . TYR A 1 140 ? -11.844 -5.160 6.061 1.00 78.44 140 TYR A N 1
ATOM 1117 C CA . TYR A 1 140 ? -10.517 -5.678 5.761 1.00 78.44 140 TYR A CA 1
ATOM 1118 C C . TYR A 1 140 ? -9.694 -5.901 7.035 1.00 78.44 140 TYR A C 1
ATOM 1120 O O . TYR A 1 140 ? -9.086 -6.955 7.178 1.00 78.44 140 TYR A O 1
ATOM 1128 N N . GLN A 1 141 ? -9.656 -4.915 7.932 1.00 83.12 141 GLN A N 1
ATOM 1129 C CA . GLN A 1 141 ? -8.896 -4.985 9.181 1.00 83.12 141 GLN A CA 1
ATOM 1130 C C . GLN A 1 141 ? -9.452 -6.065 10.115 1.00 83.12 141 GLN A C 1
ATOM 1132 O O . GLN A 1 141 ? -8.673 -6.878 10.598 1.00 83.12 141 GLN A O 1
ATOM 1137 N N . GLU A 1 142 ? -10.774 -6.142 10.272 1.00 83.19 142 GLU A N 1
ATOM 1138 C CA . GLU A 1 142 ? -11.450 -7.176 11.070 1.00 83.19 142 GLU A CA 1
ATOM 1139 C C . GLU A 1 142 ? -11.118 -8.584 10.558 1.00 83.19 142 GLU A C 1
ATOM 1141 O O . GLU A 1 142 ? -10.658 -9.431 11.315 1.00 83.19 142 GLU A O 1
ATOM 1146 N N . GLU A 1 143 ? -11.196 -8.812 9.244 1.00 73.44 143 GLU A N 1
ATOM 1147 C CA . GLU A 1 143 ? -10.814 -10.100 8.655 1.00 73.44 143 GLU A CA 1
ATOM 1148 C C . GLU A 1 143 ? -9.321 -10.436 8.829 1.00 73.44 143 GLU A C 1
ATOM 1150 O O . GLU A 1 143 ? -8.927 -11.602 8.740 1.00 73.44 143 GLU A O 1
ATOM 1155 N N . CYS A 1 144 ? -8.454 -9.434 9.000 1.00 70.06 144 CYS A N 1
ATOM 1156 C CA . CYS A 1 144 ? -7.049 -9.678 9.324 1.00 70.06 144 CYS A CA 1
ATOM 1157 C C . CYS A 1 144 ? -6.875 -10.114 10.777 1.00 70.06 144 CYS A C 1
ATOM 1159 O O . CYS A 1 144 ? -6.004 -10.944 11.044 1.00 70.06 144 CYS A O 1
ATOM 1161 N N . ASP A 1 145 ? -7.666 -9.538 11.678 1.00 70.25 145 ASP A N 1
ATOM 1162 C CA . ASP A 1 145 ? -7.629 -9.826 13.107 1.00 70.25 145 ASP A CA 1
ATOM 1163 C C . ASP A 1 145 ? -8.209 -11.220 13.392 1.00 70.25 145 ASP A C 1
ATOM 1165 O O . ASP A 1 145 ? -7.580 -11.988 14.117 1.00 70.25 145 ASP A O 1
ATOM 1169 N N . ASP A 1 146 ? -9.302 -11.606 12.724 1.00 65.88 146 ASP A N 1
ATOM 1170 C CA . ASP A 1 146 ? -9.896 -12.950 12.824 1.00 65.88 146 ASP A CA 1
ATOM 1171 C C . ASP A 1 146 ? -8.913 -14.042 12.372 1.00 65.88 146 ASP A C 1
ATOM 1173 O O . ASP A 1 146 ? -8.668 -15.019 13.073 1.00 65.88 146 ASP A O 1
ATOM 1177 N N . VAL A 1 147 ? -8.247 -13.842 11.228 1.00 62.03 147 VAL A N 1
ATOM 1178 C CA . VAL A 1 147 ? -7.235 -14.790 10.722 1.00 62.03 147 VAL A CA 1
ATOM 1179 C C . VAL A 1 147 ? -6.018 -14.873 11.647 1.00 62.03 147 VAL A C 1
ATOM 1181 O O . VAL A 1 147 ? -5.355 -15.911 11.710 1.00 62.03 147 VAL A O 1
ATOM 1184 N N . LEU A 1 148 ? -5.678 -13.782 12.339 1.00 60.38 148 LEU A N 1
ATOM 1185 C CA . LEU A 1 148 ? -4.613 -13.793 13.338 1.00 60.38 148 LEU A CA 1
ATOM 1186 C C . LEU A 1 148 ? -5.044 -14.550 14.602 1.00 60.38 148 LEU A C 1
ATOM 1188 O O . LEU A 1 148 ? -4.213 -15.246 15.185 1.00 60.38 148 LEU A O 1
ATOM 1192 N N . TYR A 1 149 ? -6.311 -14.427 15.000 1.00 61.53 149 TYR A N 1
ATOM 1193 C CA . TYR A 1 149 ? -6.892 -15.120 16.146 1.00 61.53 149 TYR A CA 1
ATOM 1194 C C . TYR A 1 149 ? -6.938 -16.639 15.928 1.00 61.53 149 TYR A C 1
ATOM 1196 O O . TYR A 1 149 ? -6.410 -17.378 16.757 1.00 61.53 149 TYR A O 1
ATOM 1204 N N . ASP A 1 150 ? -7.424 -17.098 14.771 1.00 59.19 150 ASP A N 1
ATOM 1205 C CA . ASP A 1 150 ? -7.508 -18.529 14.433 1.00 59.19 150 ASP A CA 1
ATOM 1206 C C . ASP A 1 150 ? -6.131 -19.227 14.477 1.00 59.19 150 ASP A C 1
ATOM 1208 O O . ASP A 1 150 ? -5.997 -20.346 14.970 1.00 59.19 150 ASP A O 1
ATOM 1212 N N . LEU A 1 151 ? -5.070 -18.545 14.024 1.00 53.59 151 LEU A N 1
ATOM 1213 C CA . LEU A 1 151 ? -3.696 -19.069 14.059 1.00 53.59 151 LEU A CA 1
ATOM 1214 C C . LEU A 1 151 ? -3.095 -19.146 15.473 1.00 53.59 151 LEU A C 1
ATOM 1216 O O . LEU A 1 151 ? -2.147 -19.902 15.689 1.00 53.59 151 LEU A O 1
ATOM 1220 N N . LEU A 1 152 ? -3.583 -18.337 16.415 1.00 57.28 152 LEU A N 1
ATOM 1221 C CA . LEU A 1 152 ? -3.138 -18.353 17.812 1.00 57.28 152 LEU A CA 1
ATOM 1222 C C . LEU A 1 152 ? -3.893 -19.406 18.634 1.00 57.28 152 LEU A C 1
ATOM 1224 O O . LEU A 1 152 ? -3.300 -20.020 19.525 1.00 57.28 152 LEU A O 1
ATOM 1228 N N . ASP A 1 153 ? -5.160 -19.656 18.304 1.00 53.53 153 ASP A N 1
ATOM 1229 C CA . ASP A 1 153 ? -5.985 -20.657 18.985 1.00 53.53 153 ASP A CA 1
ATOM 1230 C C . ASP A 1 153 ? -5.575 -22.093 18.594 1.00 53.53 153 ASP A C 1
ATOM 1232 O O . ASP A 1 153 ? -5.467 -22.967 19.455 1.00 53.53 153 ASP A O 1
ATOM 1236 N N . GLU A 1 154 ? -5.170 -22.327 17.336 1.00 52.00 154 GLU A N 1
ATOM 1237 C CA . GLU A 1 154 ? -4.597 -23.615 16.891 1.00 52.00 154 GLU A CA 1
ATOM 1238 C C . GLU A 1 154 ? -3.203 -23.923 17.483 1.00 52.00 154 GLU A C 1
ATOM 1240 O O . GLU A 1 154 ? -2.749 -25.067 17.445 1.00 52.00 154 GLU A O 1
ATOM 1245 N N . GLY A 1 155 ? -2.509 -22.929 18.050 1.00 47.78 155 GLY A N 1
ATOM 1246 C CA . GLY A 1 155 ? -1.178 -23.086 18.653 1.00 47.78 155 GLY A CA 1
ATOM 1247 C C . GLY A 1 155 ? -1.173 -23.403 20.153 1.00 47.78 155 GLY A C 1
ATOM 1248 O O . GLY A 1 155 ? -0.104 -23.644 20.713 1.00 47.78 155 GLY A O 1
ATOM 1249 N N . SER A 1 156 ? -2.339 -23.386 20.806 1.00 46.12 156 SER A N 1
ATOM 1250 C CA . SER A 1 156 ? -2.471 -23.530 22.267 1.00 46.12 156 SER A CA 1
ATOM 1251 C C . SER A 1 156 ? -3.043 -24.888 22.704 1.00 46.12 156 SER A C 1
ATOM 1253 O O . SER A 1 156 ? -3.144 -25.159 23.900 1.00 46.12 156 SER A O 1
ATOM 1255 N N . GLY A 1 157 ? -3.399 -25.753 21.748 1.00 51.09 157 GLY A N 1
ATOM 1256 C CA . GLY A 1 157 ? -3.881 -27.113 21.984 1.00 51.09 157 GLY A CA 1
ATOM 1257 C C . GLY A 1 157 ? -2.988 -28.156 21.314 1.00 51.09 157 GLY A C 1
ATOM 1258 O O . GLY A 1 157 ? -3.342 -28.676 20.259 1.00 51.09 157 GLY A O 1
ATOM 1259 N N . GLY A 1 158 ? -1.841 -28.459 21.923 1.00 36.38 158 GLY A N 1
ATOM 1260 C CA . GLY A 1 158 ? -0.925 -29.521 21.493 1.00 36.38 158 GLY A CA 1
ATOM 1261 C C . GLY A 1 158 ? 0.005 -29.952 22.611 1.00 36.38 158 GLY A C 1
ATOM 1262 O O . GLY A 1 158 ? 0.791 -29.091 23.061 1.00 36.38 158 GLY A O 1
#

Sequence (158 aa):
MMATLRRENNEARKCSNTYRASIENNREGNIDMANLAINQSACTINVPFYGSELYVVNHNGEPYTPMKPIVEGMGMDWKSQFIKLKQRFKTCVVEITMQLPGDSQRRSVICLALRKLAAWLNTISPNKVRPEIRERVIRYQEECDDVLYDLLDEGSGG

Foldseek 3Di:
DVVLLVVQQVVLLVVLVVVVVVVVVVVVPPDDPVPPPDDWDWDWDDDPLAPDTFTWTDDPSFIKTFVQCVCVSQVADPVVVVVVCCVVVVVFWDFDFDADVPGPHTDTTIIGGSVCPLVSLLVDDLVRGDPVSSVSSVVSNVVVVVVVVVVVVVVPPD

InterPro domains:
  IPR018875 Antirepressor protein ant, N-terminal [PF10547] (46-155)
  IPR018875 Antirepressor protein ant, N-terminal [PR01994] (64-85)
  IPR018875 Antirepressor protein ant, N-terminal [PR01994] (109-132)
  IPR018875 Antirepressor protein ant, N-terminal [PR01994] (133-155)

Organism: Klebsiella pneumoniae (NCBI:txid573)